Protein AF-H9FBG2-F1 (afdb_monomer_lite)

Secondary structure (DSSP, 8-state):
-HHHHHHHHHHHHHHHHHHHHHHHHHHHHHHHHHHHHHHHHHHHHHHHHHHHHHHHHHHHHHHHHHHHHHHHHHHHHHHHHHHHHHHHHHHHHHHHHHHHHHHHHHHHHHHHHHHHHHHTGGGTTTPPTTS--SHHHHHTT-HHHHHHHHHHHHHHH--

Structure (mmCIF, N/CA/C/O backbone):
data_AF-H9FBG2-F1
#
_entry.id   AF-H9FBG2-F1
#
loop_
_atom_site.group_PDB
_atom_site.id
_atom_site.type_symbol
_atom_site.label_atom_id
_atom_site.label_alt_id
_atom_site.label_comp_id
_atom_site.label_asym_id
_atom_site.label_entity_id
_atom_site.label_seq_id
_atom_site.pdbx_PDB_ins_code
_atom_site.Cartn_x
_atom_site.Cartn_y
_atom_site.Cartn_z
_atom_site.occupancy
_atom_site.B_iso_or_equiv
_atom_site.auth_seq_id
_atom_site.auth_comp_id
_atom_site.auth_asym_id
_atom_site.auth_atom_id
_atom_site.pdbx_PDB_model_num
ATOM 1 N N . LYS A 1 1 ? -46.969 -10.578 96.525 1.00 59.81 1 LYS A N 1
ATOM 2 C CA . LYS A 1 1 ? -47.614 -9.966 95.331 1.00 59.81 1 LYS A CA 1
ATOM 3 C C . LYS A 1 1 ? -46.598 -9.187 94.486 1.00 59.81 1 LYS A C 1
ATOM 5 O O . LYS A 1 1 ? -46.566 -9.399 93.285 1.00 59.81 1 LYS A O 1
ATOM 10 N N . GLU A 1 2 ? -45.703 -8.414 95.104 1.00 71.25 2 GLU A N 1
ATOM 11 C CA . GLU A 1 2 ? -44.673 -7.605 94.422 1.00 71.25 2 GLU A CA 1
ATOM 12 C C . GLU A 1 2 ? -43.608 -8.402 93.626 1.00 71.25 2 GLU A C 1
ATOM 14 O O . GLU A 1 2 ? -43.221 -8.006 92.530 1.00 71.25 2 GLU A O 1
ATOM 19 N N . GLU A 1 3 ? -43.147 -9.560 94.120 1.00 75.69 3 GLU A N 1
ATOM 20 C CA . GLU A 1 3 ? -42.152 -10.387 93.402 1.00 75.69 3 GLU A CA 1
ATOM 21 C C . GLU A 1 3 ? -42.684 -11.012 92.106 1.00 75.69 3 GLU A C 1
ATOM 23 O O . GLU A 1 3 ? -41.944 -11.152 91.131 1.00 75.69 3 GLU A O 1
ATOM 28 N N . ALA A 1 4 ? -43.965 -11.386 92.078 1.00 81.19 4 ALA A N 1
ATOM 29 C CA . ALA A 1 4 ? -44.601 -11.944 90.887 1.00 81.19 4 ALA A CA 1
ATOM 30 C C . ALA A 1 4 ? -44.733 -10.883 89.782 1.00 81.19 4 ALA A C 1
ATOM 32 O O . ALA A 1 4 ? -44.503 -11.174 88.611 1.00 81.19 4 ALA A O 1
ATOM 33 N N . GLU A 1 5 ? -45.015 -9.636 90.162 1.00 82.62 5 GLU A N 1
ATOM 34 C CA . GLU A 1 5 ? -45.082 -8.502 89.241 1.00 82.62 5 GLU A CA 1
ATOM 35 C C . GLU A 1 5 ? -43.700 -8.149 88.665 1.00 82.62 5 GLU A C 1
ATOM 37 O O . GLU A 1 5 ? -43.564 -7.953 87.458 1.00 82.62 5 GLU A O 1
ATOM 42 N N . LYS A 1 6 ? -42.643 -8.167 89.493 1.00 85.00 6 LYS A N 1
ATOM 43 C CA . LYS A 1 6 ? -41.252 -7.985 89.032 1.00 85.00 6 LYS A CA 1
ATOM 44 C C . LYS A 1 6 ? -40.816 -9.087 88.058 1.00 85.00 6 LYS A C 1
ATOM 46 O O . LYS A 1 6 ? -40.138 -8.791 87.078 1.00 85.00 6 LYS A O 1
ATOM 51 N N . LYS A 1 7 ? -41.218 -10.344 88.285 1.00 85.69 7 LYS A N 1
ATOM 52 C CA . LYS A 1 7 ? -40.959 -11.457 87.348 1.00 85.69 7 LYS A CA 1
ATOM 53 C C . LYS A 1 7 ? -41.697 -11.282 86.018 1.00 85.69 7 LYS A C 1
ATOM 55 O O . LYS A 1 7 ? -41.110 -11.544 84.972 1.00 85.69 7 LYS A O 1
ATOM 60 N N . LEU A 1 8 ? -42.943 -10.806 86.050 1.00 86.31 8 LEU A N 1
ATOM 61 C CA . LEU A 1 8 ? -43.733 -10.543 84.845 1.00 86.31 8 LEU A CA 1
ATOM 62 C C . LEU A 1 8 ? -43.147 -9.393 84.009 1.00 86.31 8 LEU A C 1
ATOM 64 O O . LEU A 1 8 ? -43.059 -9.516 82.790 1.00 86.31 8 LEU A O 1
ATOM 68 N N . ARG A 1 9 ? -42.692 -8.308 84.654 1.00 86.94 9 ARG A N 1
ATOM 69 C CA . ARG A 1 9 ? -42.013 -7.186 83.978 1.00 86.94 9 ARG A CA 1
ATOM 70 C C . ARG A 1 9 ? -40.720 -7.633 83.299 1.00 86.94 9 ARG A C 1
ATOM 72 O O . ARG A 1 9 ? -40.581 -7.425 82.102 1.00 86.94 9 ARG A O 1
ATOM 79 N N . LYS A 1 10 ? -39.860 -8.367 84.015 1.00 88.06 10 LYS A N 1
ATOM 80 C CA . LYS A 1 10 ? -38.619 -8.927 83.452 1.00 88.06 10 LYS A CA 1
ATOM 81 C C . LYS A 1 10 ? -38.871 -9.866 82.271 1.00 88.06 10 LYS A C 1
ATOM 83 O O . LYS A 1 10 ? -38.135 -9.834 81.297 1.00 88.06 10 LYS A O 1
ATOM 88 N N . GLN A 1 11 ? -39.910 -10.704 82.329 1.00 89.44 11 GLN A N 1
ATOM 89 C CA . GLN A 1 11 ? -40.281 -11.538 81.179 1.00 89.44 11 GLN A CA 1
ATOM 90 C C . GLN A 1 11 ? -40.758 -10.715 79.981 1.00 89.44 11 GLN A C 1
ATOM 92 O O . GLN A 1 11 ? -40.514 -11.117 78.848 1.00 89.44 11 GLN A O 1
ATOM 97 N N . LYS A 1 12 ? -41.467 -9.607 80.214 1.00 91.50 12 LYS A N 1
ATOM 98 C CA . LYS A 1 12 ? -41.946 -8.731 79.144 1.00 91.50 12 LYS A CA 1
ATOM 99 C C . LYS A 1 12 ? -40.791 -7.972 78.489 1.00 91.50 12 LYS A C 1
ATOM 101 O O . LYS A 1 12 ? -40.720 -7.974 77.270 1.00 91.50 12 LYS A O 1
ATOM 106 N N . GLU A 1 13 ? -39.879 -7.427 79.290 1.00 91.75 13 GLU A N 1
ATOM 107 C CA . GLU A 1 13 ? -38.642 -6.783 78.823 1.00 91.75 13 GLU A CA 1
ATOM 108 C C . GLU A 1 13 ? -37.803 -7.762 77.992 1.00 91.75 13 GLU A C 1
ATOM 110 O O . GLU A 1 13 ? -37.532 -7.488 76.833 1.00 91.75 13 GLU A O 1
ATOM 115 N N . MET A 1 14 ? -37.539 -8.977 78.495 1.00 89.88 14 MET A N 1
ATOM 116 C CA . MET A 1 14 ? -36.778 -9.978 77.729 1.00 89.88 14 MET A CA 1
ATOM 117 C C . MET A 1 14 ? -37.435 -10.376 76.397 1.00 89.88 14 MET A C 1
ATOM 119 O O . MET A 1 14 ? -36.734 -10.737 75.455 1.00 89.88 14 MET A O 1
ATOM 123 N N . LYS A 1 15 ? -38.772 -10.354 76.305 1.00 92.06 15 LYS A N 1
ATOM 124 C CA . LYS A 1 15 ? -39.480 -10.606 75.039 1.00 92.06 15 LYS A CA 1
ATOM 125 C C . LYS A 1 15 ? -39.339 -9.434 74.071 1.00 92.06 15 LYS A C 1
ATOM 127 O O . LYS A 1 15 ? -39.092 -9.673 72.896 1.00 92.06 15 LYS A O 1
ATOM 132 N N . GLN A 1 16 ? -39.463 -8.205 74.567 1.00 93.75 16 GLN A N 1
ATOM 133 C CA . GLN A 1 16 ? -39.292 -6.991 73.769 1.00 93.75 16 GLN A CA 1
ATOM 134 C C . GLN A 1 16 ? -37.857 -6.871 73.245 1.00 93.75 16 GLN A C 1
ATOM 136 O O . GLN A 1 16 ? -37.672 -6.706 72.046 1.00 93.75 16 GLN A O 1
ATOM 141 N N . ASP A 1 17 ? -36.852 -7.094 74.095 1.00 93.88 17 ASP A N 1
ATOM 142 C CA . ASP A 1 17 ? -35.438 -7.084 73.699 1.00 93.88 17 ASP A CA 1
ATOM 143 C C . ASP A 1 17 ? -35.145 -8.128 72.605 1.00 93.88 17 ASP A C 1
ATOM 145 O O . ASP A 1 17 ? -34.377 -7.880 71.675 1.00 93.88 17 ASP A O 1
ATOM 149 N N . PHE A 1 18 ? -35.769 -9.310 72.693 1.00 94.12 18 PHE A N 1
ATOM 150 C CA . PHE A 1 18 ? -35.637 -10.352 71.675 1.00 94.12 18 PHE A CA 1
ATOM 151 C C . PHE A 1 18 ? -36.292 -9.948 70.348 1.00 94.12 18 PHE A C 1
ATOM 153 O O . PHE A 1 18 ? -35.693 -10.138 69.290 1.00 94.12 18 PHE A O 1
ATOM 160 N N . GLU A 1 19 ? -37.496 -9.373 70.389 1.00 94.25 19 GLU A N 1
ATOM 161 C CA . GLU A 1 19 ? -38.197 -8.857 69.206 1.00 94.25 19 GLU A CA 1
ATOM 162 C C . GLU A 1 19 ? -37.393 -7.737 68.525 1.00 94.25 19 GLU A C 1
ATOM 164 O O . GLU A 1 19 ? -37.187 -7.776 67.311 1.00 94.25 19 GLU A O 1
ATOM 169 N N . GLU A 1 20 ? -36.852 -6.796 69.301 1.00 93.94 20 GLU A N 1
ATOM 170 C CA . GLU A 1 20 ? -35.992 -5.715 68.810 1.00 93.94 20 GLU A CA 1
ATOM 171 C C . GLU A 1 20 ? -34.687 -6.253 68.205 1.00 93.94 20 GLU A C 1
ATOM 173 O O . GLU A 1 20 ? -34.289 -5.844 67.112 1.00 93.94 20 GLU A O 1
ATOM 178 N N . GLN A 1 21 ? -34.040 -7.227 68.855 1.00 93.88 21 GLN A N 1
ATOM 179 C CA . GLN A 1 21 ? -32.827 -7.858 68.331 1.00 93.88 21 GLN A CA 1
ATOM 180 C C . GLN A 1 21 ? -33.088 -8.590 67.005 1.00 93.88 21 GLN A C 1
ATOM 182 O O . GLN A 1 21 ? -32.243 -8.560 66.105 1.00 93.88 21 GLN A O 1
ATOM 187 N N . MET A 1 22 ? -34.233 -9.263 66.877 1.00 95.44 22 MET A N 1
ATOM 188 C CA . MET A 1 22 ? -34.620 -9.946 65.643 1.00 95.44 22 MET A CA 1
ATOM 189 C C . MET A 1 22 ? -34.922 -8.947 64.521 1.00 95.44 22 MET A C 1
ATOM 191 O O . MET A 1 22 ? -34.391 -9.110 63.423 1.00 95.44 22 MET A O 1
ATOM 195 N N . ALA A 1 23 ? -35.657 -7.868 64.808 1.00 95.12 23 ALA A N 1
ATOM 196 C CA . ALA A 1 23 ? -35.937 -6.807 63.840 1.00 95.12 23 ALA A CA 1
ATOM 197 C C . ALA A 1 23 ? -34.656 -6.108 63.346 1.00 95.12 23 ALA A C 1
ATOM 199 O O . ALA A 1 23 ? -34.496 -5.860 62.150 1.00 95.12 23 ALA A O 1
ATOM 200 N N . LEU A 1 24 ? -33.696 -5.849 64.242 1.00 95.44 24 LEU A N 1
ATOM 201 C CA . LEU A 1 24 ? -32.394 -5.286 63.873 1.00 95.44 24 LEU A CA 1
ATOM 202 C C . LEU A 1 24 ? -31.598 -6.225 62.957 1.00 95.44 24 LEU A C 1
ATOM 204 O O . LEU A 1 24 ? -31.016 -5.773 61.973 1.00 95.44 24 LEU A O 1
ATOM 208 N N . LYS A 1 25 ? -31.586 -7.534 63.239 1.00 95.81 25 LYS A N 1
ATOM 209 C CA . LYS A 1 25 ? -30.931 -8.526 62.366 1.00 95.81 25 LYS A CA 1
ATOM 210 C C . LYS A 1 25 ? -31.576 -8.583 60.983 1.00 95.81 25 LYS A C 1
ATOM 212 O O . LYS A 1 25 ? -30.859 -8.694 59.991 1.00 95.81 25 LYS A O 1
ATOM 217 N N . GLU A 1 26 ? -32.901 -8.502 60.909 1.00 95.62 26 GLU A N 1
ATOM 218 C CA . GLU A 1 26 ? -33.628 -8.474 59.638 1.00 95.62 26 GLU A CA 1
ATOM 219 C C . GLU A 1 26 ? -33.309 -7.219 58.825 1.00 95.62 26 GLU A C 1
ATOM 221 O O . GLU A 1 26 ? -33.015 -7.339 57.637 1.00 95.62 26 GLU A O 1
ATOM 226 N N . LEU A 1 27 ? -33.276 -6.044 59.460 1.00 95.88 27 LEU A N 1
ATOM 227 C CA . LEU A 1 27 ? -32.877 -4.794 58.807 1.00 95.88 27 LEU A CA 1
ATOM 228 C C . LEU A 1 27 ? -31.452 -4.863 58.252 1.00 95.88 27 LEU A C 1
ATOM 230 O O . LEU A 1 27 ? -31.222 -4.487 57.106 1.00 95.88 27 LEU A O 1
ATOM 234 N N . VAL A 1 28 ? -30.501 -5.390 59.027 1.00 96.38 28 VAL A N 1
ATOM 235 C CA . VAL A 1 28 ? -29.112 -5.563 58.570 1.00 96.38 28 VAL A CA 1
ATOM 236 C C . VAL A 1 28 ? -29.035 -6.528 57.385 1.00 96.38 28 VAL A C 1
ATOM 238 O O . VAL A 1 28 ? -28.326 -6.260 56.418 1.00 96.38 28 VAL A O 1
ATOM 241 N N . LEU A 1 29 ? -29.785 -7.634 57.417 1.00 96.56 29 LEU A N 1
ATOM 242 C CA . LEU A 1 29 ? -29.837 -8.586 56.304 1.00 96.56 29 LEU A CA 1
ATOM 243 C C . LEU A 1 29 ? -30.470 -7.985 55.046 1.00 96.56 29 LEU A C 1
ATOM 245 O O . LEU A 1 29 ? -30.031 -8.298 53.942 1.00 96.56 29 LEU A O 1
ATOM 249 N N . GLN A 1 30 ? -31.506 -7.160 55.192 1.00 95.62 30 GLN A N 1
ATOM 250 C CA . GLN A 1 30 ? -32.129 -6.462 54.067 1.00 95.62 30 GLN A CA 1
ATOM 251 C C . GLN A 1 30 ? -31.166 -5.441 53.458 1.00 95.62 30 GLN A C 1
ATOM 253 O O . GLN A 1 30 ? -30.941 -5.485 52.251 1.00 95.62 30 GLN A O 1
ATOM 258 N N . ALA A 1 31 ? -30.517 -4.618 54.286 1.00 95.81 31 ALA A N 1
ATOM 259 C CA . ALA A 1 31 ? -29.515 -3.657 53.834 1.00 95.81 31 ALA A CA 1
ATOM 260 C C . ALA A 1 31 ? -28.353 -4.344 53.093 1.00 95.81 31 ALA A C 1
ATOM 262 O O . ALA A 1 31 ? -27.995 -3.931 51.994 1.00 95.81 31 ALA A O 1
ATOM 263 N N . ALA A 1 32 ? -27.830 -5.454 53.627 1.00 95.88 32 ALA A N 1
ATOM 264 C CA . ALA A 1 32 ? -26.762 -6.215 52.976 1.00 95.88 32 ALA A CA 1
ATOM 265 C C . ALA A 1 32 ? -27.178 -6.772 51.600 1.00 95.88 32 ALA A C 1
ATOM 267 O O . ALA A 1 32 ? -26.396 -6.733 50.652 1.00 95.88 32 ALA A O 1
ATOM 268 N N . LYS A 1 33 ? -28.421 -7.257 51.463 1.00 96.31 33 LYS A N 1
ATOM 269 C CA . LYS A 1 33 ? -28.956 -7.730 50.174 1.00 96.31 33 LYS A CA 1
ATOM 270 C C . LYS A 1 33 ? -29.108 -6.594 49.166 1.00 96.31 33 LYS A C 1
ATOM 272 O O . LYS A 1 33 ? -28.804 -6.778 47.992 1.00 96.31 33 LYS A O 1
ATOM 277 N N . GLU A 1 34 ? -29.580 -5.431 49.602 1.00 96.25 34 GLU A N 1
ATOM 278 C CA . GLU A 1 34 ? -29.713 -4.259 48.732 1.00 96.25 34 GLU A CA 1
ATOM 279 C C . GLU A 1 34 ? -28.350 -3.746 48.256 1.00 96.25 34 GLU A C 1
ATOM 281 O O . GLU A 1 34 ? -28.192 -3.414 47.079 1.00 96.25 34 GLU A O 1
ATOM 286 N N . GLU A 1 35 ? -27.348 -3.730 49.137 1.00 96.06 35 GLU A N 1
ATOM 287 C CA . GLU A 1 35 ? -25.966 -3.399 48.782 1.00 96.06 35 GLU A CA 1
ATOM 288 C C . GLU A 1 35 ? -25.388 -4.386 47.760 1.00 96.06 35 GLU A C 1
ATOM 290 O O . GLU A 1 35 ? -24.815 -3.956 46.756 1.00 96.06 35 GLU A O 1
ATOM 295 N N . GLU A 1 36 ? -25.586 -5.692 47.960 1.00 95.88 36 GLU A N 1
ATOM 296 C CA . GLU A 1 36 ? -25.129 -6.729 47.029 1.00 95.88 36 GLU A CA 1
ATOM 297 C C . GLU A 1 36 ? -25.808 -6.603 45.656 1.00 95.88 36 GLU A C 1
ATOM 299 O O . GLU A 1 36 ? -25.140 -6.648 44.620 1.00 95.88 36 GLU A O 1
ATOM 304 N N . GLU A 1 37 ? -27.121 -6.368 45.622 1.00 96.69 37 GLU A N 1
ATOM 305 C CA . GLU A 1 37 ? -27.872 -6.155 44.381 1.00 96.69 37 GLU A CA 1
ATOM 306 C C . GLU A 1 37 ? -27.415 -4.890 43.641 1.00 96.69 37 GLU A C 1
ATOM 308 O O . GLU A 1 37 ? -27.248 -4.898 42.417 1.00 96.69 37 GLU A O 1
ATOM 313 N N . ASN A 1 38 ? -27.158 -3.799 44.364 1.00 96.94 38 ASN A N 1
ATOM 314 C CA . ASN A 1 38 ? -26.628 -2.569 43.777 1.00 96.94 38 ASN A CA 1
ATOM 315 C C . ASN A 1 38 ? -25.202 -2.769 43.248 1.00 96.94 38 ASN A C 1
ATOM 317 O O . ASN A 1 38 ? -24.882 -2.340 42.134 1.00 96.94 38 ASN A O 1
ATOM 321 N N . PHE A 1 39 ? -24.354 -3.478 43.990 1.00 97.12 39 PHE A N 1
ATOM 322 C CA . PHE A 1 39 ? -23.017 -3.839 43.536 1.00 97.12 39 PHE A CA 1
ATOM 323 C C . PHE A 1 39 ? -23.069 -4.703 42.270 1.00 97.12 39 PHE A C 1
ATOM 325 O O . PHE A 1 39 ? -22.396 -4.413 41.282 1.00 97.12 39 PHE A O 1
ATOM 332 N N . ARG A 1 40 ? -23.943 -5.710 42.235 1.00 97.38 40 ARG A N 1
ATOM 333 C CA . ARG A 1 40 ? -24.132 -6.567 41.062 1.00 97.38 40 ARG A CA 1
ATOM 334 C C . ARG A 1 40 ? -24.580 -5.769 39.840 1.00 97.38 40 ARG A C 1
ATOM 336 O O . ARG A 1 40 ? -24.016 -5.943 38.761 1.00 97.38 40 ARG A O 1
ATOM 343 N N . LYS A 1 41 ? -25.554 -4.867 39.998 1.00 97.50 41 LYS A N 1
ATOM 344 C CA . LYS A 1 41 ? -26.031 -3.994 38.910 1.00 97.50 41 LYS A CA 1
ATOM 345 C C . LYS A 1 41 ? -24.923 -3.085 38.385 1.00 97.50 41 LYS A C 1
ATOM 347 O O . LYS A 1 41 ? -24.753 -2.977 37.174 1.00 97.50 41 LYS A O 1
ATOM 352 N N . THR A 1 42 ? -24.152 -2.464 39.278 1.00 97.44 42 THR A N 1
ATOM 353 C CA . THR A 1 42 ? -23.046 -1.579 38.876 1.00 97.44 42 THR A CA 1
ATOM 354 C C . THR A 1 42 ? -21.930 -2.341 38.167 1.00 97.44 42 THR A C 1
ATOM 356 O O . THR A 1 42 ? -21.419 -1.858 37.162 1.00 97.44 42 THR A O 1
ATOM 359 N N . MET A 1 43 ? -21.589 -3.548 38.621 1.00 97.50 43 MET A N 1
ATOM 360 C CA . MET A 1 43 ? -20.599 -4.393 37.949 1.00 97.50 43 MET A CA 1
ATOM 361 C C . MET A 1 43 ? -21.067 -4.849 36.565 1.00 97.50 43 MET A C 1
ATOM 363 O O . MET A 1 43 ? -20.299 -4.771 35.612 1.00 97.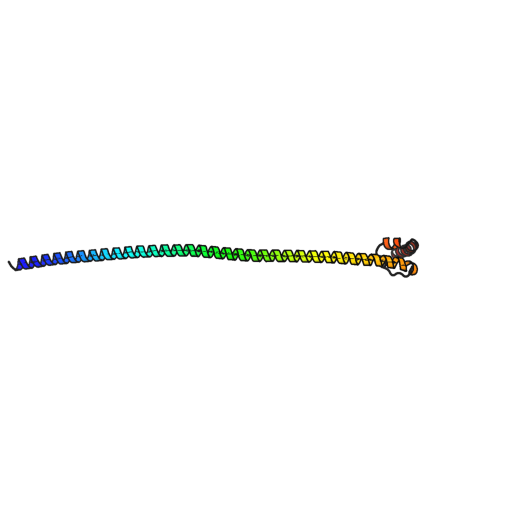50 43 MET A O 1
ATOM 367 N N . LEU A 1 44 ? -22.330 -5.265 36.422 1.00 97.06 44 LEU A N 1
ATOM 368 C CA . LEU A 1 44 ? -22.891 -5.632 35.117 1.00 97.06 44 LEU A CA 1
ATOM 369 C C . LEU A 1 44 ? -22.892 -4.453 34.136 1.00 97.06 44 LEU A C 1
ATOM 371 O O . LEU A 1 44 ? -22.565 -4.638 32.966 1.00 97.06 44 LEU A O 1
ATOM 375 N N . ALA A 1 45 ? -23.225 -3.249 34.608 1.00 97.50 45 ALA A N 1
ATOM 376 C CA . ALA A 1 45 ? -23.176 -2.044 33.786 1.00 97.50 45 ALA A CA 1
ATOM 377 C C . ALA A 1 45 ? -21.746 -1.735 33.315 1.00 97.50 45 ALA A C 1
ATOM 379 O O . ALA A 1 45 ? -21.544 -1.494 32.128 1.00 97.50 45 ALA A O 1
ATOM 380 N N . LYS A 1 46 ? -20.753 -1.828 34.212 1.00 97.50 46 LYS A N 1
ATOM 381 C CA . LYS A 1 46 ? -19.336 -1.639 33.861 1.00 97.50 46 LYS A CA 1
ATOM 382 C C . LYS A 1 46 ? -18.864 -2.629 32.801 1.00 97.50 46 LYS A C 1
ATOM 384 O O . LYS A 1 46 ? -18.300 -2.209 31.802 1.00 97.50 46 LYS A O 1
ATOM 389 N N . PHE A 1 47 ? -19.151 -3.921 32.970 1.00 96.56 47 PHE A N 1
ATOM 390 C CA . PHE A 1 47 ? -18.757 -4.921 31.975 1.00 96.56 47 PHE A CA 1
ATOM 391 C C . PHE A 1 47 ? -19.410 -4.677 30.612 1.00 96.56 47 PHE A C 1
ATOM 393 O O . PHE A 1 47 ? -18.743 -4.779 29.591 1.00 96.56 47 PHE A O 1
ATOM 400 N N . ALA A 1 48 ? -20.685 -4.280 30.580 1.00 97.25 48 ALA A N 1
ATOM 401 C CA . ALA A 1 48 ? -21.351 -3.943 29.324 1.00 97.25 48 ALA A CA 1
ATOM 402 C C . ALA A 1 48 ? -20.733 -2.709 28.633 1.00 97.25 48 ALA A C 1
ATOM 404 O O . ALA A 1 48 ? -20.687 -2.644 27.401 1.00 97.25 48 ALA A O 1
ATOM 405 N N . GLU A 1 49 ? -20.271 -1.724 29.407 1.00 96.44 49 GLU A N 1
ATOM 406 C CA . GLU A 1 49 ? -19.542 -0.564 28.885 1.00 96.44 49 GLU A CA 1
ATOM 407 C C . GLU A 1 49 ? -18.166 -0.961 28.338 1.00 96.44 49 GLU A C 1
ATOM 409 O O . GLU A 1 49 ? -17.830 -0.582 27.211 1.00 96.44 49 GLU A O 1
ATOM 414 N N . ASP A 1 50 ? -17.411 -1.765 29.085 1.00 97.44 50 ASP A N 1
ATOM 415 C CA . ASP A 1 50 ? -16.087 -2.245 28.688 1.00 97.44 50 ASP A CA 1
ATOM 416 C C . ASP A 1 50 ? -16.164 -3.105 27.417 1.00 97.44 50 ASP A C 1
ATOM 418 O O . ASP A 1 50 ? -15.463 -2.818 26.444 1.00 97.44 50 ASP A O 1
ATOM 422 N N . ASP A 1 51 ? -17.094 -4.063 27.347 1.00 97.25 51 ASP A N 1
ATOM 423 C CA . ASP A 1 51 ? -17.316 -4.913 26.167 1.00 97.25 51 ASP A CA 1
ATOM 424 C C . ASP A 1 51 ? -17.622 -4.077 24.913 1.00 97.25 51 ASP A C 1
ATOM 426 O O . ASP A 1 51 ? -17.134 -4.343 23.806 1.00 97.25 51 ASP A O 1
ATOM 430 N N . ARG A 1 52 ? -18.419 -3.012 25.068 1.00 96.56 52 ARG A N 1
ATOM 431 C CA . ARG A 1 52 ? -18.724 -2.085 23.972 1.00 96.56 52 ARG A CA 1
ATOM 432 C C . ARG A 1 52 ? -17.469 -1.350 23.505 1.00 96.56 52 ARG A C 1
ATOM 434 O O . ARG A 1 52 ? -17.268 -1.195 22.297 1.00 96.56 52 ARG A O 1
ATOM 441 N N . ILE A 1 53 ? -16.638 -0.883 24.435 1.00 96.00 53 ILE A N 1
ATOM 442 C CA . ILE A 1 53 ? -15.385 -0.187 24.127 1.00 96.00 53 ILE A CA 1
ATOM 443 C C . ILE A 1 53 ? -14.405 -1.139 23.431 1.00 96.00 53 ILE A C 1
ATOM 445 O O . ILE A 1 53 ? -13.795 -0.763 22.425 1.00 96.00 53 ILE A O 1
ATOM 449 N N . GLU A 1 54 ? -14.283 -2.377 23.907 1.00 96.56 54 GLU A N 1
ATOM 450 C CA . GLU A 1 54 ? -13.435 -3.403 23.301 1.00 96.56 54 GLU A CA 1
ATOM 451 C C . GLU A 1 54 ? -13.843 -3.707 21.858 1.00 96.56 54 GLU A C 1
ATOM 453 O O . GLU A 1 54 ? -12.992 -3.694 20.961 1.00 96.56 54 GLU A O 1
ATOM 458 N N . LEU A 1 55 ? -15.143 -3.883 21.597 1.00 96.12 55 LEU A N 1
ATOM 459 C CA . LEU A 1 55 ? -15.662 -4.112 20.248 1.00 96.12 55 LEU A CA 1
ATOM 460 C C . LEU A 1 55 ? -15.297 -2.956 19.298 1.00 96.12 55 LEU A C 1
ATOM 462 O O . LEU A 1 55 ? -14.814 -3.183 18.182 1.00 96.12 55 LEU A O 1
ATOM 466 N N . MET A 1 56 ? -15.476 -1.708 19.746 1.00 94.12 56 MET A N 1
ATOM 467 C CA . MET A 1 56 ? -15.132 -0.521 18.953 1.00 94.12 56 MET A CA 1
ATOM 468 C C . MET A 1 56 ? -13.620 -0.412 18.710 1.00 94.12 56 MET A C 1
ATOM 470 O O . MET A 1 56 ? -13.186 -0.090 17.598 1.00 94.12 56 MET A O 1
ATOM 474 N N . ASN A 1 57 ? -12.799 -0.722 19.714 1.00 96.38 57 ASN A N 1
ATOM 475 C CA . ASN A 1 57 ? -11.344 -0.729 19.585 1.00 96.38 57 ASN A CA 1
ATOM 476 C C . ASN A 1 57 ? -10.864 -1.807 18.606 1.00 96.38 57 ASN A C 1
ATOM 478 O O . ASN A 1 57 ? -10.023 -1.517 17.750 1.00 96.38 57 ASN A O 1
ATOM 482 N N . ALA A 1 58 ? -11.434 -3.012 18.664 1.00 96.75 58 ALA A N 1
ATOM 483 C CA . ALA A 1 58 ? -11.124 -4.099 17.742 1.00 96.75 58 ALA A CA 1
ATOM 484 C C . ALA A 1 58 ? -11.470 -3.723 16.293 1.00 96.75 58 ALA A C 1
ATOM 486 O O . ALA A 1 58 ? -10.660 -3.922 15.383 1.00 96.75 58 ALA A O 1
ATOM 487 N N . GLN A 1 59 ? -12.636 -3.109 16.066 1.00 95.25 59 GLN A N 1
ATOM 488 C CA . GLN A 1 59 ? -13.011 -2.596 14.746 1.00 95.25 59 GLN A CA 1
ATOM 489 C C . GLN A 1 59 ? -12.022 -1.529 14.257 1.00 95.25 59 GLN A C 1
ATOM 491 O O . GLN A 1 59 ? -11.538 -1.604 13.126 1.00 95.25 59 GLN A O 1
ATOM 496 N N . LYS A 1 60 ? -11.672 -0.561 15.110 1.00 96.56 60 LYS A N 1
ATOM 497 C CA . LYS A 1 60 ? -10.723 0.510 14.776 1.00 96.56 60 LYS A CA 1
ATOM 498 C C . LYS A 1 60 ? -9.343 -0.039 14.415 1.00 96.56 60 LYS A C 1
ATOM 500 O O . LYS A 1 60 ? -8.734 0.425 13.453 1.00 96.56 60 LYS A O 1
ATOM 505 N N . GLN A 1 61 ? -8.850 -1.030 15.155 1.00 96.56 61 GLN A N 1
ATOM 506 C CA . GLN A 1 61 ? -7.578 -1.690 14.858 1.00 96.56 61 GLN A CA 1
ATOM 507 C C . GLN A 1 61 ? -7.617 -2.414 13.509 1.00 96.56 61 GLN A C 1
ATOM 509 O O . GLN A 1 61 ? -6.703 -2.237 12.704 1.00 96.56 61 GLN A O 1
ATOM 514 N N . ARG A 1 62 ? -8.693 -3.161 13.223 1.00 96.19 62 ARG A N 1
ATOM 515 C CA . ARG A 1 62 ? -8.882 -3.833 11.926 1.00 96.19 62 ARG A CA 1
ATOM 516 C C . ARG A 1 62 ? -8.883 -2.839 10.767 1.00 96.19 62 ARG A C 1
ATOM 518 O O . ARG A 1 62 ? -8.201 -3.068 9.771 1.00 96.19 62 ARG A O 1
ATOM 525 N N . MET A 1 63 ? -9.594 -1.719 10.910 1.00 96.50 63 MET A N 1
ATOM 526 C CA . MET A 1 63 ? -9.632 -0.674 9.882 1.00 96.50 63 MET A CA 1
ATOM 527 C C . MET A 1 63 ? -8.248 -0.069 9.631 1.00 96.50 63 MET A C 1
ATOM 529 O O . MET A 1 63 ? -7.826 0.002 8.480 1.00 96.50 63 MET A O 1
ATOM 533 N N . LYS A 1 64 ? -7.494 0.263 10.688 1.00 97.50 64 LYS A N 1
ATOM 534 C CA . LYS A 1 64 ? -6.118 0.771 10.555 1.00 97.50 64 LYS A CA 1
ATOM 535 C C . LYS A 1 64 ? -5.197 -0.213 9.837 1.00 97.50 64 LYS A C 1
ATOM 537 O O . LYS A 1 64 ? -4.461 0.174 8.938 1.00 97.50 64 LYS A O 1
ATOM 542 N N . GLN A 1 65 ? -5.241 -1.493 10.206 1.00 97.06 65 GLN A N 1
ATOM 543 C CA . GLN A 1 65 ? -4.427 -2.522 9.549 1.00 97.06 65 GLN A CA 1
ATOM 544 C C . GLN A 1 65 ? -4.759 -2.639 8.061 1.00 97.06 65 GLN A C 1
ATOM 546 O O . GLN A 1 65 ? -3.860 -2.749 7.229 1.00 97.06 65 GLN A O 1
ATOM 551 N N . LEU A 1 66 ? -6.045 -2.583 7.720 1.00 97.75 66 LEU A N 1
ATOM 552 C CA . LEU A 1 66 ? -6.509 -2.637 6.342 1.00 97.75 66 LEU A CA 1
ATOM 553 C C . LEU A 1 66 ? -6.071 -1.397 5.545 1.00 97.75 66 LEU A C 1
ATOM 555 O O . LEU A 1 66 ? -5.645 -1.535 4.400 1.00 97.75 66 LEU A O 1
ATOM 559 N N . GLU A 1 67 ? -6.108 -0.206 6.141 1.00 97.56 67 GLU A N 1
ATOM 560 C CA . GLU A 1 67 ? -5.574 1.022 5.538 1.00 97.56 67 GLU A CA 1
ATOM 561 C C . GLU A 1 67 ? -4.063 0.944 5.311 1.00 97.56 67 GLU A C 1
ATOM 563 O O . GLU A 1 67 ? -3.599 1.230 4.207 1.00 97.56 67 GLU A O 1
ATOM 568 N N . HIS A 1 68 ? -3.295 0.496 6.309 1.00 98.19 68 HIS A N 1
ATOM 569 C CA . HIS A 1 68 ? -1.850 0.307 6.175 1.00 98.19 68 HIS A CA 1
ATOM 570 C C . HIS A 1 68 ? -1.514 -0.707 5.082 1.00 98.19 68 HIS A C 1
ATOM 572 O O . HIS A 1 68 ? -0.652 -0.445 4.246 1.00 98.19 68 HIS A O 1
ATOM 578 N N . ARG A 1 69 ? -2.234 -1.832 5.032 1.00 97.62 69 ARG A N 1
ATOM 579 C CA . ARG A 1 69 ? -2.067 -2.836 3.981 1.00 97.62 69 ARG A CA 1
ATOM 580 C C . ARG A 1 69 ? -2.341 -2.252 2.596 1.00 97.62 69 ARG A C 1
ATOM 582 O O . ARG A 1 69 ? -1.511 -2.413 1.709 1.00 97.62 69 ARG A O 1
ATOM 589 N N . ARG A 1 70 ? -3.451 -1.526 2.424 1.00 97.94 70 ARG A N 1
ATOM 590 C CA . ARG A 1 70 ? -3.779 -0.851 1.157 1.00 97.94 70 ARG A CA 1
ATOM 591 C C . ARG A 1 70 ? -2.717 0.172 0.758 1.00 97.94 70 ARG A C 1
ATOM 593 O O . ARG A 1 70 ? -2.391 0.270 -0.419 1.00 97.94 70 ARG A O 1
ATOM 600 N N . ALA A 1 71 ? -2.183 0.936 1.710 1.00 98.00 71 ALA A N 1
ATOM 601 C CA . ALA A 1 71 ? -1.124 1.905 1.439 1.00 98.00 71 ALA A CA 1
ATOM 602 C C . ALA A 1 71 ? 0.161 1.218 0.952 1.00 98.00 71 ALA A C 1
ATOM 604 O O . ALA A 1 71 ? 0.752 1.651 -0.033 1.00 98.00 71 ALA A O 1
ATOM 605 N N . VAL A 1 72 ? 0.556 0.112 1.586 1.00 98.19 72 VAL A N 1
ATOM 606 C CA . VAL A 1 72 ? 1.718 -0.682 1.160 1.00 98.19 72 VAL A CA 1
ATOM 607 C C . VAL A 1 72 ? 1.492 -1.310 -0.217 1.00 98.19 72 VAL A C 1
ATOM 609 O O . VAL A 1 72 ? 2.379 -1.245 -1.064 1.00 98.19 72 VAL A O 1
ATOM 612 N N . GLU A 1 73 ? 0.311 -1.876 -0.472 1.00 97.75 73 GLU A N 1
ATOM 613 C CA . GLU A 1 73 ? -0.039 -2.444 -1.781 1.00 97.75 73 GLU A CA 1
ATOM 614 C C . GLU A 1 73 ? 0.034 -1.383 -2.892 1.00 97.75 73 GLU A C 1
ATOM 616 O O . GLU A 1 73 ? 0.608 -1.656 -3.945 1.00 97.75 73 GLU A O 1
ATOM 621 N N . LYS A 1 74 ? -0.440 -0.153 -2.639 1.00 98.12 74 LYS A N 1
ATOM 622 C CA . LYS A 1 74 ? -0.295 0.971 -3.581 1.00 98.12 74 LYS A CA 1
ATOM 623 C C . LYS A 1 74 ? 1.164 1.314 -3.872 1.00 98.12 74 LYS A C 1
ATOM 625 O O . LYS A 1 74 ? 1.520 1.429 -5.035 1.00 98.12 74 LYS A O 1
ATOM 630 N N . LEU A 1 75 ? 2.014 1.410 -2.848 1.00 98.00 75 LEU A N 1
ATOM 631 C CA . LEU A 1 75 ? 3.441 1.704 -3.038 1.00 98.00 75 LEU A CA 1
ATOM 632 C C . LEU A 1 75 ? 4.159 0.619 -3.854 1.00 98.00 75 LEU A C 1
ATOM 634 O O . LEU A 1 75 ? 5.037 0.917 -4.663 1.00 98.00 75 LEU A O 1
ATOM 638 N N . ILE A 1 76 ? 3.797 -0.650 -3.647 1.00 97.81 76 ILE A N 1
ATOM 639 C CA . ILE A 1 76 ? 4.340 -1.763 -4.436 1.00 97.81 76 ILE A CA 1
ATOM 640 C C . ILE A 1 76 ? 3.896 -1.647 -5.895 1.00 97.81 76 ILE A C 1
ATOM 642 O O . ILE A 1 76 ? 4.713 -1.851 -6.794 1.00 97.81 76 ILE A O 1
ATOM 646 N N . GLU A 1 77 ? 2.628 -1.321 -6.131 1.00 98.00 77 GLU A N 1
ATOM 647 C CA . GLU A 1 77 ? 2.081 -1.165 -7.476 1.00 98.00 77 GLU A CA 1
ATOM 648 C C . GLU A 1 77 ? 2.701 0.033 -8.208 1.00 98.00 77 GLU A C 1
ATOM 650 O O . GLU A 1 77 ? 3.159 -0.112 -9.337 1.00 98.00 77 GLU A O 1
ATOM 655 N N . GLU A 1 78 ? 2.833 1.181 -7.542 1.00 98.06 78 GLU A N 1
ATOM 656 C CA . GLU A 1 78 ? 3.516 2.365 -8.077 1.00 98.06 78 GLU A CA 1
ATOM 657 C C . GLU A 1 78 ? 4.969 2.052 -8.450 1.00 98.06 78 GLU A C 1
ATOM 659 O O . GLU A 1 78 ? 5.411 2.376 -9.552 1.00 98.06 78 GLU A O 1
ATOM 664 N N . ARG A 1 79 ? 5.704 1.339 -7.584 1.00 98.06 79 ARG A N 1
ATOM 665 C CA . ARG A 1 79 ? 7.076 0.903 -7.885 1.00 98.06 79 ARG A CA 1
ATOM 666 C C . ARG A 1 79 ? 7.129 -0.020 -9.106 1.00 98.06 79 ARG A C 1
ATOM 668 O O . ARG A 1 79 ? 8.059 0.079 -9.903 1.00 98.06 79 ARG A O 1
ATOM 675 N N . ARG A 1 80 ? 6.167 -0.937 -9.259 1.00 97.94 80 ARG A N 1
ATOM 676 C CA . ARG A 1 80 ? 6.090 -1.822 -10.435 1.00 97.94 80 ARG A CA 1
ATOM 677 C C . ARG A 1 80 ? 5.811 -1.030 -11.706 1.00 97.94 80 ARG A C 1
ATOM 679 O O . ARG A 1 80 ? 6.459 -1.282 -12.716 1.00 97.94 80 ARG A O 1
ATOM 686 N N . GLN A 1 81 ? 4.889 -0.075 -11.650 1.00 98.00 81 GLN A N 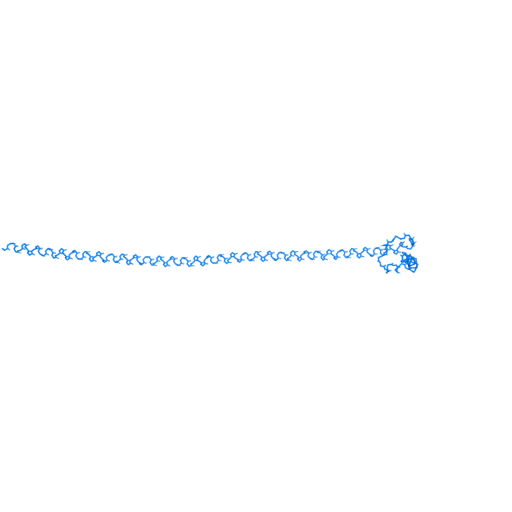1
ATOM 687 C CA . GLN A 1 81 ? 4.556 0.785 -12.784 1.00 98.00 81 GLN A CA 1
ATOM 688 C C . GLN A 1 81 ? 5.747 1.643 -13.208 1.00 98.00 81 GLN A C 1
ATOM 690 O O . GLN A 1 81 ? 6.047 1.696 -14.396 1.00 98.00 81 GLN A O 1
ATOM 695 N N . GLN A 1 82 ? 6.469 2.233 -12.251 1.00 97.69 82 GLN A N 1
ATOM 696 C CA . GLN A 1 82 ? 7.709 2.968 -12.517 1.00 97.69 82 GLN A CA 1
ATOM 697 C C . GLN A 1 82 ? 8.743 2.078 -13.207 1.00 97.69 82 GLN A C 1
ATOM 699 O O . GLN A 1 82 ? 9.223 2.419 -14.279 1.00 97.69 82 GLN A O 1
ATOM 704 N N . PHE A 1 83 ? 9.003 0.887 -12.663 1.00 97.75 83 PHE A N 1
ATOM 705 C CA . PHE A 1 83 ? 9.954 -0.045 -13.268 1.00 97.75 83 PHE A CA 1
ATOM 706 C C . PHE A 1 83 ? 9.578 -0.429 -14.707 1.00 97.75 83 PHE A C 1
ATOM 708 O O . PHE A 1 83 ? 10.443 -0.512 -15.577 1.00 97.75 83 PHE A O 1
ATOM 715 N N . LEU A 1 84 ? 8.292 -0.673 -14.973 1.00 97.81 84 LEU A N 1
ATOM 716 C CA . LEU A 1 84 ? 7.818 -0.984 -16.321 1.00 97.81 84 LEU A CA 1
ATOM 717 C C . LEU A 1 84 ? 7.950 0.214 -17.268 1.00 97.81 84 LEU A C 1
ATOM 719 O O . LEU A 1 84 ? 8.354 0.020 -18.412 1.00 97.81 84 LEU A O 1
ATOM 723 N N . ALA A 1 85 ? 7.640 1.423 -16.800 1.00 97.94 85 ALA A N 1
ATOM 724 C CA . ALA A 1 85 ? 7.794 2.647 -17.578 1.00 97.94 85 ALA A CA 1
ATOM 725 C C . ALA A 1 85 ? 9.266 2.898 -17.938 1.00 97.94 85 ALA A C 1
ATOM 727 O O . ALA A 1 85 ? 9.571 3.124 -19.107 1.00 97.94 85 ALA A O 1
ATOM 728 N N . ASP A 1 86 ? 10.179 2.753 -16.976 1.00 97.38 86 ASP A N 1
ATOM 729 C CA . ASP A 1 86 ? 11.621 2.901 -17.201 1.00 97.38 86 ASP A CA 1
ATOM 730 C C . ASP A 1 86 ? 12.121 1.874 -18.226 1.00 97.38 86 ASP A C 1
ATOM 732 O O . ASP A 1 86 ? 12.835 2.212 -19.168 1.00 97.38 86 ASP A O 1
ATOM 736 N N . LYS A 1 87 ? 11.682 0.612 -18.113 1.00 97.75 87 LYS A N 1
ATOM 737 C CA . LYS A 1 87 ? 12.036 -0.437 -19.083 1.00 97.75 87 LYS A CA 1
ATOM 738 C C . LYS A 1 87 ? 11.513 -0.148 -20.486 1.00 97.75 87 LYS A C 1
ATOM 740 O O . LYS A 1 87 ? 12.196 -0.455 -21.460 1.00 97.75 87 LYS A O 1
ATOM 745 N N . GLN A 1 88 ? 10.313 0.415 -20.607 1.00 97.25 88 GLN A N 1
ATOM 746 C CA . GLN A 1 88 ? 9.763 0.819 -21.901 1.00 97.25 88 GLN A CA 1
ATOM 747 C C . GLN A 1 88 ? 10.574 1.964 -22.511 1.00 97.25 88 GLN A C 1
ATOM 749 O O . GLN A 1 88 ? 10.952 1.872 -23.676 1.00 97.25 88 GLN A O 1
ATOM 754 N N . GLN A 1 89 ? 10.917 2.980 -21.716 1.00 97.25 89 GLN A N 1
ATOM 755 C CA . GLN A 1 89 ? 11.757 4.093 -22.162 1.00 97.25 89 GLN A CA 1
ATOM 756 C C . GLN A 1 89 ? 13.141 3.617 -22.619 1.00 97.25 89 GLN A C 1
ATOM 758 O O . GLN A 1 89 ? 13.565 3.956 -23.721 1.00 97.25 89 GLN A O 1
ATOM 763 N N . GLU A 1 90 ? 13.809 2.759 -21.842 1.00 97.06 90 GLU A N 1
ATOM 764 C CA . GLU A 1 90 ? 15.104 2.173 -22.224 1.00 97.06 90 GLU A CA 1
ATOM 765 C C . GLU A 1 90 ? 15.029 1.437 -23.576 1.00 97.06 90 GLU A C 1
ATOM 767 O O . GLU A 1 90 ? 15.921 1.569 -24.419 1.00 97.06 90 GLU A O 1
ATOM 772 N N . LEU A 1 91 ? 13.961 0.665 -23.808 1.00 97.38 91 LEU A N 1
ATOM 773 C CA . LEU A 1 91 ? 13.759 -0.049 -25.071 1.00 97.38 91 LEU A CA 1
ATOM 774 C C . LEU A 1 91 ? 13.522 0.908 -26.244 1.00 97.38 91 LEU A C 1
ATOM 776 O O . LEU A 1 91 ? 14.076 0.696 -27.325 1.00 97.38 91 LEU A O 1
ATOM 780 N N . GLU A 1 92 ? 12.717 1.951 -26.054 1.00 97.00 92 GLU A N 1
ATOM 781 C CA . GLU A 1 92 ? 12.455 2.966 -27.078 1.00 97.00 92 GLU A CA 1
ATOM 782 C C . GLU A 1 92 ? 13.725 3.740 -27.448 1.00 97.00 92 GLU A C 1
ATOM 784 O O . GLU A 1 92 ? 14.018 3.929 -28.635 1.00 97.00 92 GLU A O 1
ATOM 789 N N . GLU A 1 93 ? 14.516 4.134 -26.450 1.00 97.19 93 GLU A N 1
ATOM 790 C CA . GLU A 1 93 ? 15.807 4.790 -26.647 1.00 97.19 93 GLU A CA 1
ATOM 791 C C . GLU A 1 93 ? 16.773 3.891 -27.414 1.00 97.19 93 GLU A C 1
ATOM 793 O O . GLU A 1 93 ? 17.389 4.332 -28.390 1.00 97.19 93 GLU A O 1
ATOM 798 N N . TRP A 1 94 ? 16.861 2.615 -27.034 1.00 96.56 94 TRP A N 1
ATOM 799 C CA . TRP A 1 94 ? 17.692 1.645 -27.735 1.00 96.56 94 TRP A CA 1
ATOM 800 C C . TRP A 1 94 ? 17.263 1.486 -29.199 1.00 96.56 94 TRP A C 1
ATOM 802 O O . TRP A 1 94 ? 18.097 1.563 -30.103 1.00 96.56 94 TRP A O 1
ATOM 812 N N . GLN A 1 95 ? 15.962 1.353 -29.474 1.00 96.81 95 GLN A N 1
ATOM 813 C CA . GLN A 1 95 ? 15.449 1.270 -30.846 1.00 96.81 95 GLN A CA 1
ATOM 814 C C . GLN A 1 95 ? 15.733 2.542 -31.653 1.00 96.81 95 GLN A C 1
ATOM 816 O O . GLN A 1 95 ? 16.053 2.480 -32.844 1.00 96.81 95 GLN A O 1
ATOM 821 N N . LEU A 1 96 ? 15.621 3.716 -31.031 1.00 96.69 96 LEU A N 1
ATOM 822 C CA . LEU A 1 96 ? 15.951 4.982 -31.676 1.00 96.69 96 LEU A CA 1
ATOM 823 C C . LEU A 1 96 ? 17.444 5.062 -32.014 1.00 96.69 96 LEU A C 1
ATOM 825 O O . LEU A 1 96 ? 17.795 5.481 -33.118 1.00 96.69 96 LEU A O 1
ATOM 829 N N . GLN A 1 97 ? 18.315 4.631 -31.102 1.00 95.44 97 GLN A N 1
ATOM 830 C CA . GLN A 1 97 ? 19.754 4.557 -31.342 1.00 95.44 97 GLN A CA 1
ATOM 831 C C . GLN A 1 97 ? 20.085 3.592 -32.481 1.00 95.44 97 GLN A C 1
ATOM 833 O O . GLN A 1 97 ? 20.837 3.967 -33.379 1.00 95.44 97 GLN A O 1
ATOM 838 N N . GLN A 1 98 ? 19.473 2.405 -32.506 1.00 96.25 98 GLN A N 1
ATOM 839 C CA . GLN A 1 98 ? 19.643 1.441 -33.596 1.00 96.25 98 GLN A CA 1
ATOM 840 C C . GLN A 1 98 ? 19.223 2.031 -34.945 1.00 96.25 98 GLN A C 1
ATOM 842 O O . GLN A 1 98 ? 19.963 1.928 -35.920 1.00 96.25 98 GLN A O 1
ATOM 847 N N . ARG A 1 99 ? 18.082 2.733 -35.004 1.00 95.94 99 ARG A N 1
ATOM 848 C CA . ARG A 1 99 ? 17.652 3.426 -36.229 1.00 95.94 99 ARG A CA 1
ATOM 849 C C . ARG A 1 99 ? 18.657 4.487 -36.666 1.00 95.94 99 ARG A C 1
ATOM 851 O O . ARG A 1 99 ? 19.032 4.515 -37.833 1.00 95.94 99 ARG A O 1
ATOM 858 N N . ARG A 1 100 ? 19.137 5.327 -35.743 1.00 94.94 100 ARG A N 1
ATOM 859 C CA . ARG A 1 100 ? 20.157 6.353 -36.035 1.00 94.94 100 ARG A CA 1
ATOM 860 C C . ARG A 1 100 ? 21.453 5.738 -36.559 1.00 94.94 100 ARG A C 1
ATOM 862 O O . ARG A 1 100 ? 21.978 6.216 -37.557 1.00 94.94 100 ARG A O 1
ATOM 869 N N . GLN A 1 101 ? 21.940 4.673 -35.925 1.00 94.81 101 GLN A N 1
ATOM 870 C CA . GLN A 1 101 ? 23.124 3.947 -36.387 1.00 94.81 101 GLN A CA 1
ATOM 871 C C . GLN A 1 101 ? 22.896 3.326 -37.767 1.00 94.81 101 GLN A C 1
ATOM 873 O O . GLN A 1 101 ? 23.761 3.443 -38.626 1.00 94.81 101 GLN A O 1
ATOM 878 N N . GLY A 1 102 ? 21.719 2.747 -38.016 1.00 95.00 102 GLY A N 1
ATOM 879 C CA . GLY A 1 102 ? 21.331 2.240 -39.332 1.00 95.00 102 GLY A CA 1
ATOM 880 C C . GLY A 1 102 ? 21.385 3.316 -40.419 1.00 95.00 102 GLY A C 1
ATOM 881 O O . GLY A 1 102 ? 21.967 3.079 -41.473 1.00 95.00 102 GLY A O 1
ATOM 882 N N . PHE A 1 103 ? 20.861 4.517 -40.143 1.00 94.81 103 PHE A N 1
ATOM 883 C CA . PHE A 1 103 ? 20.947 5.651 -41.071 1.00 94.81 103 PHE A CA 1
ATOM 884 C C . PHE A 1 103 ? 22.390 6.091 -41.328 1.00 94.81 103 PHE A C 1
ATOM 886 O O . PHE A 1 103 ? 22.770 6.285 -42.478 1.00 94.81 103 PHE A O 1
ATOM 893 N N . ILE A 1 104 ? 23.208 6.216 -40.279 1.00 95.56 104 ILE A N 1
ATOM 894 C CA . ILE A 1 104 ? 24.626 6.579 -40.422 1.00 95.56 104 ILE A CA 1
ATOM 895 C C . ILE A 1 104 ? 25.363 5.530 -41.260 1.00 95.56 104 ILE A C 1
ATOM 897 O O . ILE A 1 104 ? 26.094 5.883 -42.179 1.00 95.56 104 ILE A O 1
ATOM 901 N N . ASN A 1 105 ? 25.137 4.245 -40.985 1.00 94.81 105 ASN A N 1
ATOM 902 C CA . ASN A 1 105 ? 25.756 3.153 -41.729 1.00 94.81 105 ASN A CA 1
ATOM 903 C C . ASN A 1 105 ? 25.334 3.163 -43.204 1.00 94.81 105 ASN A C 1
ATOM 905 O O . ASN A 1 105 ? 26.178 2.939 -44.063 1.00 94.81 105 ASN A O 1
ATOM 909 N N . ALA A 1 106 ? 24.066 3.463 -43.506 1.00 94.69 106 ALA A N 1
ATOM 910 C CA . ALA A 1 106 ? 23.596 3.600 -44.883 1.00 94.69 106 ALA A CA 1
ATOM 911 C C . ALA A 1 106 ? 24.333 4.730 -45.620 1.00 94.69 106 ALA A C 1
ATOM 913 O O . ALA A 1 106 ? 24.870 4.495 -46.698 1.00 94.69 106 ALA A O 1
ATOM 914 N N . ILE A 1 107 ? 24.460 5.908 -44.996 1.00 95.38 107 ILE A N 1
ATOM 915 C CA . ILE A 1 107 ? 25.206 7.046 -45.562 1.00 95.38 107 ILE A CA 1
ATOM 916 C C . ILE A 1 107 ? 26.681 6.679 -45.789 1.00 95.38 107 ILE A C 1
ATOM 918 O O . ILE A 1 107 ? 27.249 6.992 -46.832 1.00 95.38 107 ILE A O 1
ATOM 922 N N . ILE A 1 108 ? 27.312 5.989 -44.834 1.00 93.81 108 ILE A N 1
ATOM 923 C CA . ILE A 1 108 ? 28.709 5.550 -44.964 1.00 93.81 108 ILE A CA 1
ATOM 924 C C . ILE A 1 108 ? 28.874 4.568 -46.129 1.00 93.81 108 ILE A C 1
ATOM 926 O O . ILE A 1 108 ? 29.852 4.669 -46.867 1.00 93.81 108 ILE A O 1
ATOM 930 N N . GLU A 1 109 ? 27.956 3.616 -46.308 1.00 90.88 109 GLU A N 1
ATOM 931 C CA . GLU A 1 109 ? 28.020 2.671 -47.430 1.00 90.88 109 GLU A CA 1
ATOM 932 C C . GLU A 1 109 ? 27.773 3.363 -48.780 1.00 90.88 109 GLU A C 1
ATOM 934 O O . GLU A 1 109 ? 28.456 3.047 -49.754 1.00 90.88 109 GLU A O 1
ATOM 939 N N . GLU A 1 110 ? 26.873 4.348 -48.843 1.00 90.62 110 GLU A N 1
ATOM 940 C CA . GLU A 1 110 ? 26.665 5.175 -50.039 1.00 90.62 110 GLU A CA 1
ATOM 941 C C . GLU A 1 110 ? 27.937 5.945 -50.425 1.00 90.62 110 GLU A C 1
ATOM 943 O O . GLU A 1 110 ? 28.399 5.853 -51.567 1.00 90.62 110 GLU A O 1
ATOM 948 N N . GLU A 1 111 ? 28.557 6.645 -49.472 1.00 93.00 111 GLU A N 1
ATOM 949 C CA . GLU A 1 111 ? 29.809 7.376 -49.704 1.00 93.00 111 GLU A CA 1
ATOM 950 C C . GLU A 1 111 ? 30.975 6.427 -50.022 1.00 93.00 111 GLU A C 1
ATOM 952 O O . GLU A 1 111 ? 31.790 6.712 -50.900 1.00 93.00 111 GLU A O 1
ATOM 957 N N . ARG A 1 112 ? 31.036 5.249 -49.385 1.00 89.88 112 ARG A N 1
ATOM 958 C CA . ARG A 1 112 ? 32.020 4.206 -49.713 1.00 89.88 112 ARG A CA 1
ATOM 959 C C . ARG A 1 112 ? 31.899 3.777 -51.173 1.00 89.88 112 ARG A C 1
ATOM 961 O O . ARG A 1 112 ? 32.911 3.709 -51.869 1.00 89.88 112 ARG A O 1
ATOM 968 N N . LEU A 1 113 ? 30.687 3.485 -51.644 1.00 86.06 113 LEU A N 1
ATOM 969 C CA . LEU A 1 113 ? 30.449 3.092 -53.034 1.00 86.06 113 LEU A CA 1
ATOM 970 C C . LEU A 1 113 ? 30.806 4.216 -54.009 1.00 86.06 113 LEU A C 1
ATOM 972 O O . LEU A 1 113 ? 31.373 3.951 -55.070 1.00 86.06 113 LEU A O 1
ATOM 976 N N . LYS A 1 114 ? 30.510 5.466 -53.650 1.00 89.69 114 LYS A N 1
ATOM 977 C CA . LYS A 1 114 ? 30.885 6.638 -54.441 1.00 89.69 114 LYS A CA 1
ATOM 978 C C . LYS A 1 114 ? 32.406 6.773 -54.571 1.00 89.69 114 LYS A C 1
ATOM 980 O O . LYS A 1 114 ? 32.906 6.849 -55.691 1.00 89.69 114 LYS A O 1
ATOM 985 N N . LEU A 1 115 ? 33.140 6.684 -53.460 1.00 88.12 115 LEU A N 1
ATOM 986 C CA . LEU A 1 115 ? 34.608 6.714 -53.448 1.00 88.12 115 LEU A CA 1
ATOM 987 C C . LEU A 1 115 ? 35.222 5.581 -54.278 1.00 88.12 115 LEU A C 1
ATOM 989 O O . LEU A 1 115 ? 36.194 5.798 -55.003 1.00 88.12 115 LEU A O 1
ATOM 993 N N . LEU A 1 116 ? 34.649 4.375 -54.201 1.00 85.31 116 LEU A N 1
ATOM 994 C CA . LEU A 1 116 ? 35.092 3.250 -55.021 1.00 85.31 116 LEU A CA 1
ATOM 995 C C . LEU A 1 116 ? 34.885 3.531 -56.510 1.00 85.31 116 LEU A C 1
ATOM 997 O O . LEU A 1 116 ? 35.813 3.343 -57.287 1.00 85.31 116 LEU A O 1
ATOM 1001 N N . LYS A 1 117 ? 33.722 4.037 -56.922 1.00 83.81 117 LYS A N 1
ATOM 1002 C CA . LYS A 1 117 ? 33.470 4.366 -58.335 1.00 83.81 117 LYS A CA 1
ATOM 1003 C C . LYS A 1 117 ? 34.419 5.437 -58.871 1.00 83.81 117 LYS A C 1
ATOM 1005 O O . LYS A 1 117 ? 34.882 5.322 -60.002 1.00 83.81 117 LYS A O 1
ATOM 1010 N N . GLU A 1 118 ? 34.710 6.460 -58.073 1.00 86.44 118 GLU A N 1
ATOM 1011 C CA . GLU A 1 118 ? 35.552 7.586 -58.492 1.00 86.44 118 GLU A CA 1
ATOM 1012 C C . GLU A 1 118 ? 37.040 7.216 -58.584 1.00 86.44 118 GLU A C 1
ATOM 1014 O O . GLU A 1 118 ? 37.744 7.690 -59.479 1.00 86.44 118 GLU A O 1
ATOM 1019 N N . HIS A 1 119 ? 37.535 6.371 -57.675 1.00 84.12 119 HIS A N 1
ATOM 1020 C CA . HIS A 1 119 ? 38.975 6.147 -57.521 1.00 84.12 119 HIS A CA 1
ATOM 1021 C C . HIS A 1 119 ? 39.450 4.729 -57.831 1.00 84.12 119 HIS A C 1
ATOM 1023 O O . HIS A 1 119 ? 40.650 4.549 -58.050 1.00 84.12 119 HIS A O 1
ATOM 1029 N N . ALA A 1 120 ? 38.569 3.722 -57.867 1.00 80.81 120 ALA A N 1
ATOM 1030 C CA . ALA A 1 120 ? 39.006 2.337 -58.033 1.00 80.81 120 ALA A CA 1
ATOM 1031 C C . ALA A 1 120 ? 39.737 2.131 -59.358 1.00 80.81 120 ALA A C 1
ATOM 1033 O O . ALA A 1 120 ? 40.806 1.528 -59.350 1.00 80.81 120 ALA A O 1
ATOM 1034 N N . THR A 1 121 ? 39.222 2.679 -60.466 1.00 79.25 121 THR A N 1
ATOM 1035 C CA . THR A 1 121 ? 39.812 2.563 -61.816 1.00 79.25 121 THR A CA 1
ATOM 1036 C C . THR A 1 121 ? 41.268 3.022 -61.861 1.00 79.25 121 THR A C 1
ATOM 1038 O O . THR A 1 121 ? 42.105 2.347 -62.455 1.00 79.25 121 THR A O 1
ATOM 1041 N N . ASN A 1 122 ? 41.595 4.108 -61.157 1.00 82.06 122 ASN A N 1
ATOM 1042 C CA . ASN A 1 122 ? 42.956 4.646 -61.071 1.00 82.06 122 ASN A CA 1
ATOM 1043 C C . ASN A 1 122 ? 43.885 3.808 -60.174 1.00 82.06 122 ASN A C 1
ATOM 1045 O O . ASN A 1 122 ? 45.103 3.940 -60.255 1.00 82.06 122 ASN A O 1
ATOM 1049 N N . LEU A 1 123 ? 43.322 2.962 -59.307 1.00 81.38 123 LEU A N 1
ATOM 1050 C CA . LEU A 1 123 ? 44.032 2.154 -58.310 1.00 81.38 123 LEU A CA 1
ATOM 1051 C C . LEU A 1 123 ? 43.981 0.646 -58.613 1.00 81.38 123 LEU A C 1
ATOM 1053 O O . LEU A 1 123 ? 44.310 -0.175 -57.749 1.00 81.38 123 LEU A O 1
ATOM 1057 N N . LEU A 1 124 ? 43.579 0.269 -59.832 1.00 80.44 124 LEU A N 1
ATOM 1058 C CA . LEU A 1 124 ? 43.464 -1.120 -60.271 1.00 80.44 124 LEU A CA 1
ATOM 1059 C C . LEU A 1 124 ? 44.785 -1.879 -60.033 1.00 80.44 124 LEU A C 1
ATOM 1061 O O . LEU A 1 124 ? 45.850 -1.466 -60.484 1.00 80.44 124 LEU A O 1
ATOM 1065 N N . GLY A 1 125 ? 44.718 -2.987 -59.288 1.00 77.75 125 GLY A N 1
ATOM 1066 C CA . GLY A 1 125 ? 45.876 -3.825 -58.940 1.00 77.75 125 GLY A CA 1
ATOM 1067 C C . GLY A 1 125 ? 46.556 -3.488 -57.605 1.00 7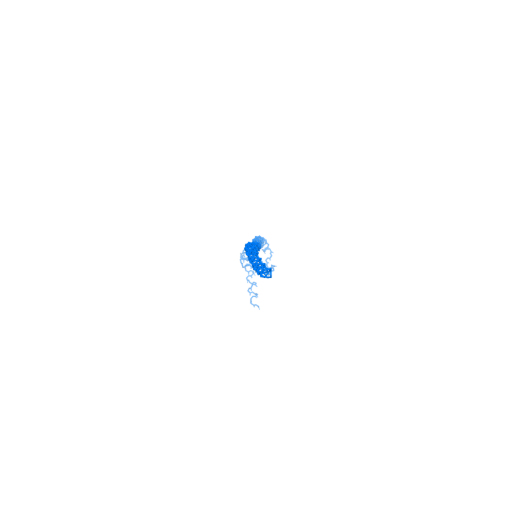7.75 125 GLY A C 1
ATOM 1068 O O . GLY A 1 125 ? 47.143 -4.391 -56.994 1.00 77.75 125 GLY A O 1
ATOM 1069 N N . TYR A 1 126 ? 46.398 -2.258 -57.102 1.00 82.44 126 TYR A N 1
ATOM 1070 C CA . TYR A 1 126 ? 47.017 -1.764 -55.860 1.00 82.44 126 TYR A CA 1
ATOM 1071 C C . TYR A 1 126 ? 46.050 -1.672 -54.667 1.00 82.44 126 TYR A C 1
ATOM 1073 O O . TYR A 1 126 ? 46.471 -1.307 -53.569 1.00 82.44 126 TYR A O 1
ATOM 1081 N N . LEU A 1 127 ? 44.768 -2.019 -54.840 1.00 81.44 127 LEU A N 1
ATOM 1082 C CA . LEU A 1 127 ? 43.814 -2.029 -53.727 1.00 81.44 127 LEU A CA 1
ATOM 1083 C C . LEU A 1 127 ? 44.117 -3.160 -52.718 1.00 81.44 127 LEU A C 1
ATOM 1085 O O . LEU A 1 127 ? 44.321 -4.308 -53.132 1.00 81.44 127 LEU A O 1
ATOM 1089 N N . PRO A 1 128 ? 44.114 -2.867 -51.402 1.00 82.06 128 PRO A N 1
ATOM 1090 C CA . PRO A 1 128 ? 44.333 -3.861 -50.356 1.00 82.06 128 PRO A CA 1
ATOM 1091 C C . PRO A 1 128 ? 43.168 -4.856 -50.221 1.00 82.06 128 PRO A C 1
ATOM 1093 O O . PRO A 1 128 ? 42.031 -4.595 -50.618 1.00 82.06 128 PRO A O 1
ATOM 1096 N N . LYS A 1 129 ? 43.453 -6.020 -49.623 1.00 74.44 129 LYS A N 1
ATOM 1097 C CA . LYS A 1 129 ? 42.436 -7.042 -49.323 1.00 74.44 129 LYS A CA 1
ATOM 1098 C C . LYS A 1 129 ? 41.428 -6.494 -48.296 1.00 74.44 129 LYS A C 1
ATOM 1100 O O . LYS A 1 129 ? 41.835 -5.871 -47.322 1.00 74.44 129 LYS A O 1
ATOM 1105 N N . GLY A 1 130 ? 40.131 -6.734 -48.512 1.00 78.62 130 GLY A N 1
ATOM 1106 C CA . GLY A 1 130 ? 39.042 -6.286 -47.624 1.00 78.62 130 GLY A CA 1
ATOM 1107 C C . GLY A 1 130 ? 38.352 -4.973 -48.023 1.00 78.62 130 GLY A C 1
ATOM 1108 O O . GLY A 1 130 ? 37.422 -4.546 -47.344 1.00 78.62 130 GLY A O 1
ATOM 1109 N N . VAL A 1 131 ? 38.770 -4.338 -49.126 1.00 83.00 131 VAL A N 1
ATOM 1110 C CA . VAL A 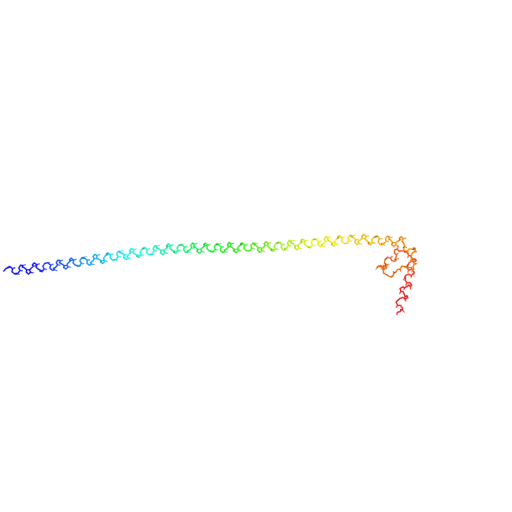1 131 ? 38.092 -3.146 -49.669 1.00 83.00 131 VAL A CA 1
ATOM 1111 C C . VAL A 1 131 ? 36.714 -3.488 -50.248 1.00 83.00 131 VAL A C 1
ATOM 1113 O O . VAL A 1 131 ? 35.770 -2.713 -50.083 1.00 83.00 131 VAL A O 1
ATOM 1116 N N . PHE A 1 132 ? 36.584 -4.655 -50.880 1.00 82.44 132 PHE A N 1
ATOM 1117 C CA . PHE A 1 132 ? 35.314 -5.205 -51.354 1.00 82.44 132 PHE A CA 1
ATOM 1118 C C . PHE A 1 132 ? 34.702 -6.067 -50.252 1.00 82.44 132 PHE A C 1
ATOM 1120 O O . PHE A 1 132 ? 35.360 -6.977 -49.747 1.00 82.44 132 PHE A O 1
ATOM 1127 N N . LYS A 1 133 ? 33.470 -5.743 -49.845 1.00 79.75 133 LYS A N 1
ATOM 1128 C CA . LYS A 1 133 ? 32.749 -6.466 -48.786 1.00 79.75 133 LYS A CA 1
ATOM 1129 C C . LYS A 1 133 ? 31.825 -7.526 -49.376 1.00 79.75 133 LYS A C 1
ATOM 1131 O O . LYS A 1 133 ? 31.618 -8.558 -48.747 1.00 79.75 133 LYS A O 1
ATOM 1136 N N . LYS A 1 134 ? 31.260 -7.255 -50.554 1.00 81.31 134 LYS A N 1
ATOM 1137 C CA . LYS A 1 134 ? 30.369 -8.152 -51.297 1.00 81.31 134 LYS A CA 1
ATOM 1138 C C . LYS A 1 134 ? 30.880 -8.339 -52.720 1.00 81.31 134 LYS A C 1
ATOM 1140 O O . LYS A 1 134 ? 31.549 -7.454 -53.249 1.00 81.31 134 LYS A O 1
ATOM 1145 N N . GLU A 1 135 ? 30.523 -9.459 -53.337 1.00 77.75 135 GLU A N 1
ATOM 1146 C CA . GLU A 1 135 ? 30.804 -9.728 -54.756 1.00 77.75 135 GLU A CA 1
ATOM 1147 C C . GLU A 1 135 ? 30.137 -8.679 -55.663 1.00 77.75 135 GLU A C 1
ATOM 1149 O O . GLU A 1 135 ? 30.760 -8.200 -56.610 1.00 77.75 135 GLU A O 1
ATOM 1154 N N . ASP A 1 136 ? 28.951 -8.196 -55.274 1.00 80.12 136 ASP A N 1
ATOM 1155 C CA . ASP A 1 136 ? 28.235 -7.097 -55.938 1.00 80.12 136 ASP A CA 1
ATOM 1156 C C . ASP A 1 136 ? 29.085 -5.818 -56.086 1.00 80.12 136 ASP A C 1
ATOM 1158 O O . ASP A 1 136 ? 28.9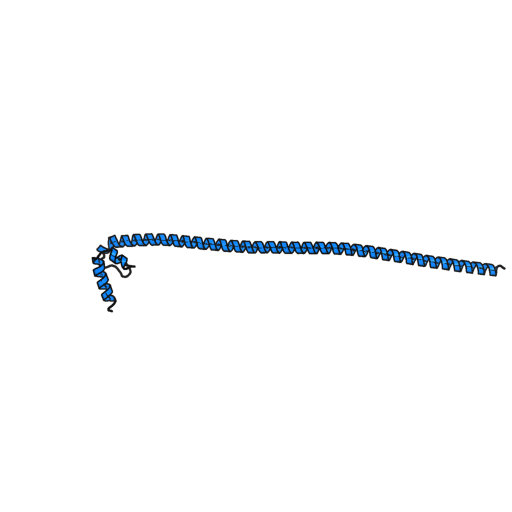47 -5.087 -57.069 1.00 80.12 136 ASP A O 1
ATOM 1162 N N . ASP A 1 137 ? 29.988 -5.542 -55.131 1.00 81.38 137 ASP A N 1
ATOM 1163 C CA . ASP A 1 137 ? 30.851 -4.352 -55.159 1.00 81.38 137 ASP A CA 1
ATOM 1164 C C . ASP A 1 137 ? 31.835 -4.401 -56.344 1.00 81.38 137 ASP A C 1
ATOM 1166 O O . ASP A 1 137 ? 32.207 -3.357 -56.882 1.00 81.38 137 ASP A O 1
ATOM 1170 N N . ILE A 1 138 ? 32.265 -5.603 -56.746 1.00 80.25 138 ILE A N 1
ATOM 1171 C CA . ILE A 1 138 ? 33.197 -5.825 -57.863 1.00 80.25 138 ILE A CA 1
ATOM 1172 C C . ILE A 1 138 ? 32.457 -5.656 -59.192 1.00 80.25 138 ILE A C 1
ATOM 1174 O O . ILE A 1 138 ? 32.974 -5.030 -60.119 1.00 80.25 138 ILE A O 1
ATOM 1178 N N . ASP A 1 139 ? 31.221 -6.148 -59.260 1.00 81.19 139 ASP A N 1
ATOM 1179 C CA . ASP A 1 139 ? 30.375 -6.066 -60.451 1.00 81.19 139 ASP A CA 1
ATOM 1180 C C . ASP A 1 139 ? 29.992 -4.622 -60.804 1.00 81.19 139 ASP A C 1
ATOM 1182 O O . ASP A 1 139 ? 29.927 -4.255 -61.979 1.00 81.19 139 ASP A O 1
ATOM 1186 N N . LEU A 1 140 ? 29.824 -3.767 -59.792 1.00 78.62 140 LEU A N 1
ATOM 1187 C CA . LEU A 1 140 ? 29.528 -2.339 -59.948 1.00 78.62 140 LEU A CA 1
ATOM 1188 C C . LEU A 1 140 ? 30.675 -1.514 -60.566 1.00 78.62 140 LEU A C 1
ATOM 1190 O O . LEU A 1 140 ? 30.429 -0.389 -61.007 1.00 78.62 140 LEU A O 1
ATOM 1194 N N . LEU A 1 141 ? 31.908 -2.033 -60.588 1.00 77.81 141 LEU A N 1
ATOM 1195 C CA . LEU A 1 141 ? 33.108 -1.321 -61.058 1.00 77.81 141 LEU A CA 1
ATOM 1196 C C . LEU A 1 141 ? 33.529 -1.688 -62.490 1.00 77.81 141 LEU A C 1
ATOM 1198 O O . LEU A 1 141 ? 34.445 -1.070 -63.036 1.00 77.81 141 LEU A O 1
ATOM 1202 N N . GLY A 1 142 ? 32.837 -2.646 -63.116 1.00 79.38 142 GLY A N 1
ATOM 1203 C CA . GLY A 1 142 ? 33.013 -3.026 -64.518 1.00 79.38 142 GLY A CA 1
ATOM 1204 C C . GLY A 1 142 ? 33.829 -4.304 -64.751 1.00 79.38 142 GLY A C 1
ATOM 1205 O O . GLY A 1 142 ? 34.488 -4.846 -63.863 1.00 79.38 142 GLY A O 1
ATOM 1206 N N . GLU A 1 143 ? 33.793 -4.793 -65.993 1.00 73.81 143 GLU A N 1
ATOM 1207 C CA . GLU A 1 143 ? 34.335 -6.107 -66.386 1.00 73.81 143 GLU A CA 1
ATOM 1208 C C . GLU A 1 143 ? 35.858 -6.239 -66.205 1.00 73.81 143 GLU A C 1
ATOM 1210 O O . GLU A 1 143 ? 36.367 -7.336 -65.973 1.00 73.81 143 GLU A O 1
ATOM 1215 N N . GLU A 1 144 ? 36.591 -5.126 -66.262 1.00 74.31 144 GLU A N 1
ATOM 1216 C CA . GLU A 1 144 ? 38.048 -5.099 -66.086 1.00 74.31 144 GLU A CA 1
ATOM 1217 C C . GLU A 1 144 ? 38.463 -5.420 -64.640 1.00 74.31 144 GLU A C 1
ATOM 1219 O O . GLU A 1 144 ? 39.446 -6.128 -64.416 1.00 74.31 144 GLU A O 1
ATOM 1224 N N . PHE A 1 145 ? 37.671 -4.992 -63.649 1.00 78.88 145 PHE A N 1
ATOM 1225 C CA . PHE A 1 145 ? 37.882 -5.363 -62.244 1.00 78.88 145 PHE A CA 1
ATOM 1226 C C . PHE A 1 145 ? 37.569 -6.832 -62.005 1.00 78.88 145 PHE A C 1
ATOM 1228 O O . PHE A 1 145 ? 38.332 -7.529 -61.332 1.00 78.88 145 PHE A O 1
ATOM 1235 N N . ARG A 1 146 ? 36.481 -7.317 -62.606 1.00 78.25 146 ARG A N 1
ATOM 1236 C CA . ARG A 1 146 ? 36.060 -8.711 -62.499 1.00 78.25 146 ARG A CA 1
ATOM 1237 C C . ARG A 1 146 ? 37.172 -9.659 -62.968 1.00 78.25 146 ARG A C 1
ATOM 1239 O O . ARG A 1 146 ? 37.558 -10.542 -62.211 1.00 78.25 146 ARG A O 1
ATOM 1246 N N . LYS A 1 147 ? 37.775 -9.415 -64.138 1.00 78.38 147 LYS A N 1
ATOM 1247 C CA . LYS A 1 147 ? 38.874 -10.247 -64.674 1.00 78.38 147 LYS A CA 1
ATOM 1248 C C . LYS A 1 147 ? 40.103 -10.275 -63.755 1.00 78.38 147 LYS A C 1
ATOM 1250 O O . LYS A 1 147 ? 40.638 -11.346 -63.483 1.00 78.38 147 LYS A O 1
ATOM 1255 N N . VAL A 1 148 ? 40.545 -9.114 -63.260 1.00 77.75 148 VAL A N 1
ATOM 1256 C CA . VAL A 1 148 ? 41.774 -8.997 -62.448 1.00 77.75 148 VAL A CA 1
ATOM 1257 C C . VAL A 1 148 ? 41.617 -9.644 -61.075 1.00 77.75 148 VAL A C 1
ATOM 1259 O O . VAL A 1 148 ? 42.546 -10.289 -60.587 1.00 77.75 148 VAL A O 1
ATOM 1262 N N . TYR A 1 149 ? 40.464 -9.467 -60.430 1.00 74.62 149 TYR A N 1
ATOM 1263 C CA . TYR A 1 149 ? 40.252 -9.960 -59.071 1.00 74.62 149 TYR A CA 1
ATOM 1264 C C . TYR A 1 149 ? 39.727 -11.405 -59.019 1.00 74.62 149 TYR A C 1
ATOM 1266 O O . TYR A 1 149 ? 40.061 -12.085 -58.052 1.00 74.62 149 TYR A O 1
ATOM 1274 N N . GLN A 1 150 ? 39.048 -11.913 -60.061 1.00 73.50 150 GLN A N 1
ATOM 1275 C CA . GLN A 1 150 ? 38.720 -13.347 -60.199 1.00 73.50 150 GLN A CA 1
ATOM 1276 C C . GLN A 1 150 ? 39.974 -14.210 -60.398 1.00 73.50 150 GLN A C 1
ATOM 1278 O O . GLN A 1 150 ? 40.174 -15.191 -59.689 1.00 73.50 150 GLN A O 1
ATOM 1283 N N . GLN A 1 151 ? 40.898 -13.789 -61.270 1.00 66.69 151 GLN A N 1
ATOM 1284 C CA . GLN A 1 151 ? 42.177 -14.494 -61.444 1.00 66.69 151 GLN A CA 1
ATOM 1285 C C . GLN A 1 151 ? 42.985 -14.543 -60.137 1.00 66.69 151 GLN A C 1
ATOM 1287 O O . GLN A 1 151 ? 43.684 -15.509 -59.848 1.00 66.69 151 GLN A O 1
ATOM 1292 N N . ARG A 1 152 ? 42.895 -13.491 -59.313 1.00 64.19 152 ARG A N 1
ATOM 1293 C CA . ARG A 1 152 ? 43.628 -13.387 -58.043 1.00 64.19 152 ARG A CA 1
ATOM 1294 C C . ARG A 1 152 ? 43.018 -14.229 -56.918 1.00 64.19 152 ARG A C 1
ATOM 1296 O O . ARG A 1 152 ? 43.776 -14.633 -56.033 1.00 64.19 152 ARG A O 1
ATOM 1303 N N . SER A 1 153 ? 41.700 -14.459 -56.923 1.00 63.59 153 SER A N 1
ATOM 1304 C CA . SER A 1 153 ? 41.038 -15.373 -55.982 1.00 63.59 153 SER A CA 1
ATOM 1305 C C . SER A 1 153 ? 41.349 -16.829 -56.311 1.00 63.59 153 SER A C 1
ATOM 1307 O O . SER A 1 153 ? 41.745 -17.554 -55.406 1.00 63.59 153 SER A O 1
ATOM 1309 N N . GLU A 1 154 ? 41.307 -17.216 -57.590 1.00 58.94 154 GLU A N 1
ATOM 1310 C CA . GLU A 1 154 ? 41.662 -18.570 -58.057 1.00 58.94 154 GLU A CA 1
ATOM 1311 C C . GLU A 1 154 ? 43.097 -18.950 -57.637 1.00 58.94 154 GLU A C 1
ATOM 1313 O O . GLU A 1 154 ? 43.334 -19.995 -57.041 1.00 58.94 154 GLU A O 1
ATOM 1318 N N . ILE A 1 155 ? 44.053 -18.028 -57.796 1.00 57.97 155 ILE A N 1
ATOM 1319 C CA . ILE A 1 155 ? 45.455 -18.221 -57.373 1.00 57.97 155 ILE A CA 1
ATOM 1320 C C . ILE A 1 155 ? 45.622 -18.350 -55.841 1.00 57.97 155 ILE A C 1
ATOM 1322 O O . ILE A 1 155 ? 46.641 -18.868 -55.374 1.00 57.97 155 ILE A O 1
ATOM 1326 N N . CYS A 1 156 ? 44.683 -17.834 -55.040 1.00 54.97 156 CYS A N 1
ATOM 1327 C CA . CYS A 1 156 ? 44.734 -17.924 -53.576 1.00 54.97 156 CYS A CA 1
ATOM 1328 C C . CYS A 1 156 ? 44.021 -19.162 -53.011 1.00 54.97 156 CYS A C 1
ATOM 1330 O O . CYS A 1 156 ? 44.341 -19.522 -51.884 1.00 54.97 156 CYS A O 1
ATOM 1332 N N . GLU A 1 157 ? 43.086 -19.780 -53.740 1.00 52.56 157 GLU A N 1
ATOM 1333 C CA . GLU A 1 157 ? 42.438 -21.037 -53.324 1.00 52.56 157 GLU A CA 1
ATOM 1334 C C . GLU A 1 157 ? 43.261 -22.283 -53.701 1.00 52.56 157 GLU A C 1
ATOM 1336 O O . GLU A 1 157 ? 43.180 -23.297 -53.014 1.00 52.56 157 GLU A O 1
ATOM 1341 N N . ASP A 1 158 ? 44.130 -22.185 -54.715 1.00 45.44 158 ASP A N 1
ATOM 1342 C CA . ASP A 1 158 ? 45.044 -23.257 -55.152 1.00 45.44 158 ASP A CA 1
ATOM 1343 C C . ASP A 1 158 ? 46.356 -23.369 -54.327 1.00 45.44 158 ASP A C 1
ATOM 1345 O O . ASP A 1 158 ? 47.300 -24.060 -54.729 1.00 45.44 158 ASP A O 1
ATOM 1349 N N . LYS A 1 159 ? 46.456 -22.692 -53.175 1.00 41.75 159 LYS A N 1
ATOM 1350 C CA . LYS A 1 159 ? 47.604 -22.752 -52.245 1.00 41.75 159 LYS A CA 1
ATOM 1351 C C . LYS A 1 159 ?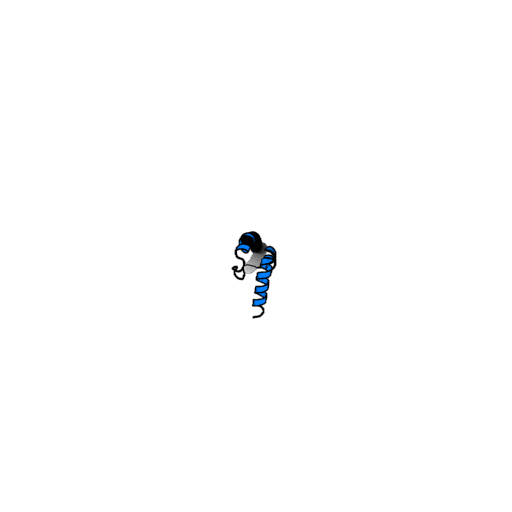 47.178 -23.124 -50.835 1.00 41.75 159 LYS A C 1
ATOM 1353 O O . LYS A 1 159 ? 47.932 -23.899 -50.207 1.00 41.75 159 LYS A O 1
#

pLDDT: mean 89.06, std 11.35, range [41.75, 98.19]

Sequence (159 aa):
KEEAEKKLRKQKEMKQDFEEQMALKELVLQAAKEEEENFRKTMLAKFAEDDRIELMNAQKQRMKQLEHRRAVEKLIEERRQQFLADKQQELEEWQLQQRRQGFINAIIEEERLKLLKEHATNLLGYLPKGVFKKEDDIDLLGEEFRKVYQQRSEICEDK

Foldseek 3Di:
DVVVVVVVVVVVVVVVVVVVVVVVVVVVVVVVVVVVVVVVVVVVVVVVVVVVVVVVVVVVVVVVVVVVVVVVVVVVVVVVVVVVVVVVVVVVVVVVVVVVVVVVVVVVVVVLLVCCQVCVVVCQPPDDPPSDPDPVSQVSNDDVSVVRVVVVVVVVVVD

Organism: Macaca mulatta (NCBI:txid9544)

InterPro domains:
  IPR026504 Meiosis-specific nuclear structural protein 1 [PTHR19265] (1-153)
  IPR043597 Trichohyalin-plectin-homology domain [PF13868] (1-129)

Radius of gyration: 58.66 Å; chains: 1; bounding box: 95×31×162 Å